Protein AF-A0A6G2W3W5-F1 (afdb_monomer_lite)

Radius of gyration: 13.56 Å; chains: 1; bounding box: 30×30×44 Å

Secondary structure (DSSP, 8-state):
--PPPPP-EEEGGGS-HHHHHHHHHHHHHHHT--HHHHHHHHHHHHHHHT--SS-EEE---TT---EEEETTSTT-EEEE--SSSS--EEE-HHHHHHS----

pLDDT: mean 91.46, std 10.72, range [39.28, 98.19]

Foldseek 3Di:
DDPDPQDFKAFLVPDDPVLNVLLVVLQVCLFQDDPVVNQVSQCVNCVSRRHPRACWDAAQDPPPGRMIGHCPPPQKAFQACPPNTHDGHIHDNVCCVVPNHHD

Sequence (103 aa):
MTHASARLEADYNTLPEDVQDRFTRLMEQADIAGPHDYKPLMDQIALLVGLPEGDIRECACSCVCSRIFDANNENAHVIEYGEGYNLGRHQCPRCADWHRETA

Structure (mmCIF, N/CA/C/O backbone):
data_AF-A0A6G2W3W5-F1
#
_entry.id   AF-A0A6G2W3W5-F1
#
loop_
_atom_site.group_PDB
_atom_site.id
_atom_site.type_symbol
_atom_site.label_atom_id
_atom_site.label_alt_id
_atom_site.label_comp_id
_atom_site.label_asym_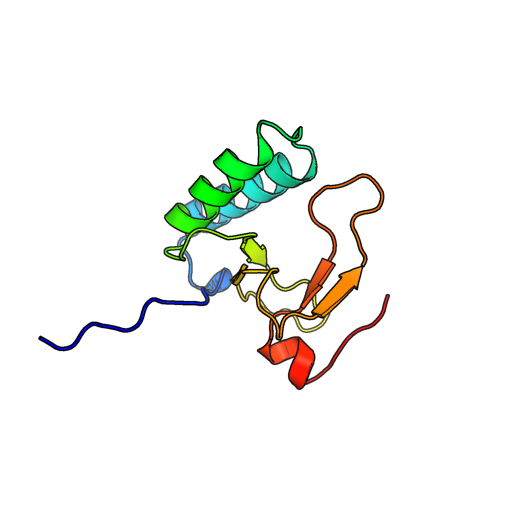id
_atom_site.label_entity_id
_atom_site.label_seq_id
_atom_site.pdbx_PDB_ins_code
_atom_site.Cartn_x
_atom_site.Cartn_y
_atom_site.Cartn_z
_atom_site.occupancy
_atom_site.B_iso_or_equiv
_atom_site.auth_seq_id
_atom_site.auth_comp_id
_atom_site.auth_asym_id
_atom_site.auth_atom_id
_atom_site.pdbx_PDB_model_num
ATOM 1 N N . MET A 1 1 ? -7.490 -10.582 30.980 1.00 39.28 1 MET A N 1
ATOM 2 C CA . MET A 1 1 ? -7.518 -9.585 29.892 1.00 39.28 1 MET A CA 1
ATOM 3 C C . MET A 1 1 ? -7.104 -10.306 28.624 1.00 39.28 1 MET A C 1
ATOM 5 O O . MET A 1 1 ? -5.966 -10.740 28.537 1.00 39.28 1 MET A O 1
ATOM 9 N N . THR A 1 2 ? -8.034 -10.564 27.711 1.00 45.25 2 THR A N 1
ATOM 10 C CA . THR A 1 2 ? -7.729 -11.142 26.396 1.00 45.25 2 THR A CA 1
ATOM 11 C C . THR A 1 2 ? -7.101 -10.050 25.538 1.00 45.25 2 THR A C 1
ATOM 13 O O . THR A 1 2 ? -7.786 -9.094 25.180 1.00 45.25 2 THR A O 1
ATOM 16 N N . HIS A 1 3 ? -5.800 -10.150 25.257 1.00 51.66 3 HIS A N 1
ATOM 17 C CA . HIS A 1 3 ? -5.172 -9.320 24.231 1.00 51.66 3 HIS A CA 1
ATOM 18 C C . HIS A 1 3 ? -5.849 -9.640 22.897 1.00 51.66 3 HIS A C 1
ATOM 20 O O . HIS A 1 3 ? -5.796 -10.779 22.438 1.00 51.66 3 HIS A O 1
ATOM 26 N N . ALA A 1 4 ? -6.524 -8.657 22.301 1.00 54.84 4 ALA A N 1
ATOM 27 C CA . ALA A 1 4 ? -6.913 -8.748 20.903 1.00 54.84 4 ALA A CA 1
ATOM 28 C C . ALA A 1 4 ? -5.630 -8.907 20.077 1.00 54.84 4 ALA A C 1
ATOM 30 O O . ALA A 1 4 ? -4.690 -8.127 20.244 1.00 54.84 4 ALA A O 1
ATOM 31 N N . SER A 1 5 ? -5.562 -9.946 19.245 1.00 64.38 5 SER A N 1
ATOM 32 C CA . SER A 1 5 ? -4.452 -10.133 18.313 1.00 64.38 5 SER A CA 1
ATOM 33 C C . SER A 1 5 ? -4.303 -8.889 17.439 1.00 64.38 5 SER A C 1
ATOM 35 O O . SER A 1 5 ? -5.302 -8.328 16.986 1.00 64.38 5 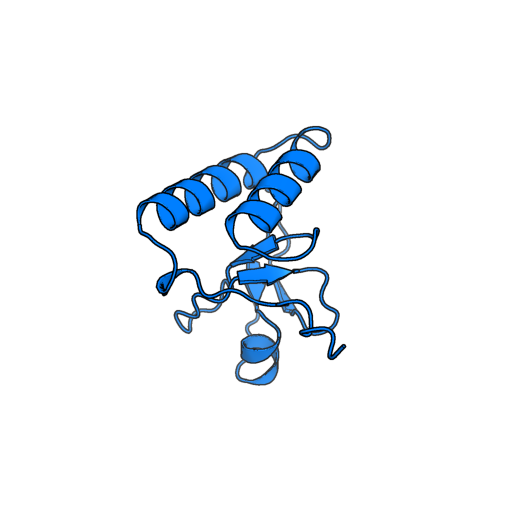SER A O 1
ATOM 37 N N . ALA A 1 6 ? -3.062 -8.451 17.218 1.00 73.75 6 ALA A N 1
ATOM 38 C CA . ALA A 1 6 ? -2.789 -7.345 16.312 1.00 73.75 6 ALA A CA 1
ATOM 39 C C . ALA A 1 6 ? -3.339 -7.674 14.916 1.00 73.75 6 ALA A C 1
ATOM 41 O O . ALA A 1 6 ? -3.198 -8.798 14.430 1.00 73.75 6 ALA A O 1
ATOM 42 N N . ARG A 1 7 ? -3.984 -6.694 14.281 1.00 83.50 7 ARG A N 1
ATOM 43 C CA . ARG A 1 7 ? -4.434 -6.809 12.895 1.00 83.50 7 ARG A CA 1
ATOM 44 C C . ARG A 1 7 ? -3.194 -6.836 11.997 1.00 83.50 7 ARG A C 1
ATOM 46 O O . ARG A 1 7 ? -2.393 -5.915 12.060 1.00 83.50 7 ARG A O 1
ATOM 53 N N . LEU A 1 8 ? -3.032 -7.891 11.197 1.00 91.12 8 LEU A N 1
ATOM 54 C CA . LEU A 1 8 ? -1.865 -8.075 10.314 1.00 91.12 8 LEU A CA 1
ATOM 55 C C . LEU A 1 8 ? -2.144 -7.715 8.849 1.00 91.12 8 LEU A C 1
ATOM 57 O O . LEU A 1 8 ? -1.225 -7.653 8.041 1.00 91.12 8 LEU A O 1
ATOM 61 N N . GLU A 1 9 ? -3.409 -7.490 8.505 1.00 93.81 9 GLU A N 1
ATOM 62 C CA . GLU A 1 9 ? -3.836 -7.136 7.155 1.00 93.81 9 GLU A CA 1
ATOM 63 C C . GLU A 1 9 ? -5.023 -6.171 7.188 1.00 93.81 9 GLU A C 1
ATOM 65 O O . GLU A 1 9 ? -5.896 -6.251 8.061 1.00 93.81 9 GLU A O 1
ATOM 70 N N . ALA A 1 10 ? -5.067 -5.264 6.220 1.00 95.75 10 ALA A N 1
ATOM 71 C CA . ALA A 1 10 ? -6.193 -4.376 5.968 1.00 95.75 10 ALA A CA 1
ATOM 72 C C . ALA A 1 10 ? -6.756 -4.616 4.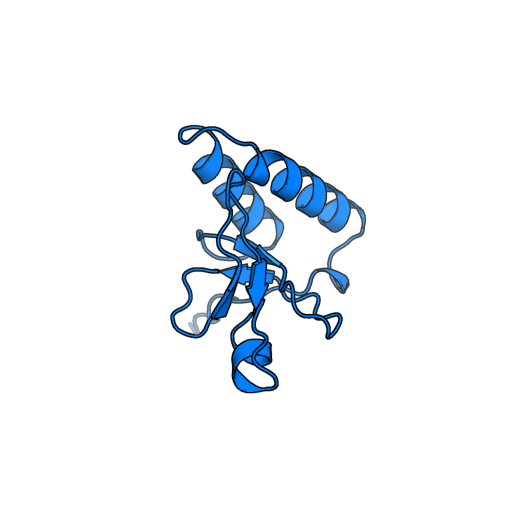558 1.00 95.75 10 ALA A C 1
ATOM 74 O O . ALA A 1 10 ? -6.170 -5.338 3.752 1.00 95.75 10 ALA A O 1
ATOM 75 N N . ASP A 1 11 ? -7.934 -4.065 4.284 1.00 96.81 11 ASP A N 1
ATOM 76 C CA . ASP A 1 11 ? -8.587 -4.159 2.977 1.00 96.81 11 ASP A CA 1
ATOM 77 C C . ASP A 1 11 ? -8.855 -2.740 2.481 1.00 96.81 11 ASP A C 1
ATOM 79 O O . ASP A 1 11 ? -9.684 -2.036 3.066 1.00 96.81 11 ASP A O 1
ATOM 83 N N . TYR A 1 12 ? -8.127 -2.334 1.438 1.00 97.00 12 TYR A N 1
ATOM 84 C CA . TYR A 1 12 ? -8.173 -1.001 0.845 1.00 97.00 12 TYR A CA 1
ATOM 85 C C . TYR A 1 12 ? -9.604 -0.588 0.487 1.00 97.00 12 TYR A C 1
ATOM 87 O O . TYR A 1 12 ? -10.042 0.498 0.858 1.00 97.00 12 TYR A O 1
ATOM 95 N N . ASN A 1 13 ? -10.387 -1.500 -0.094 1.00 96.31 13 ASN A N 1
ATOM 96 C CA . ASN A 1 13 ? -11.759 -1.228 -0.533 1.00 96.31 13 ASN A CA 1
ATOM 97 C C . ASN A 1 13 ? -12.745 -1.004 0.626 1.00 96.31 13 ASN A C 1
ATOM 99 O O . ASN A 1 13 ? -13.858 -0.530 0.408 1.00 96.31 13 ASN A O 1
ATOM 103 N N . THR A 1 14 ? -12.364 -1.360 1.858 1.00 96.56 14 THR A N 1
ATOM 104 C CA . THR A 1 14 ? -13.176 -1.114 3.064 1.00 96.56 14 THR A CA 1
ATOM 105 C C . THR A 1 14 ? -12.789 0.164 3.803 1.00 96.56 14 THR A C 1
ATOM 107 O O . THR A 1 14 ? -13.463 0.540 4.765 1.00 96.56 14 THR A O 1
ATOM 110 N N . LEU A 1 15 ? -11.703 0.823 3.388 1.00 95.50 15 LEU A N 1
ATOM 111 C CA . LEU A 1 15 ? -11.275 2.088 3.970 1.00 95.50 15 LEU A CA 1
ATOM 112 C C . LEU A 1 15 ? -12.211 3.222 3.520 1.00 95.50 15 LEU A C 1
ATOM 114 O O . LEU A 1 15 ? -12.724 3.180 2.399 1.00 95.50 15 LEU A O 1
ATOM 118 N N . PRO A 1 16 ? -12.421 4.256 4.353 1.00 97.38 16 PRO A N 1
ATOM 119 C CA . PRO A 1 16 ? -13.045 5.498 3.907 1.00 97.38 16 PRO A CA 1
ATOM 120 C C . PRO A 1 16 ? -12.316 6.091 2.692 1.00 97.38 16 PRO A C 1
ATOM 122 O O . PRO A 1 16 ? -11.097 5.969 2.588 1.00 97.38 16 PRO A O 1
ATOM 125 N N . GLU A 1 17 ? -13.044 6.754 1.794 1.00 97.31 17 GLU A N 1
ATOM 126 C CA . GLU A 1 17 ? -12.490 7.323 0.551 1.00 97.31 17 GLU A CA 1
ATOM 127 C C . GLU A 1 17 ? -11.322 8.289 0.819 1.00 97.31 17 GLU A C 1
ATOM 129 O O . GLU A 1 17 ? -10.278 8.209 0.180 1.00 97.31 17 GLU A O 1
ATOM 134 N N . ASP A 1 18 ? -11.421 9.120 1.860 1.00 97.44 18 ASP A N 1
ATOM 135 C CA . ASP A 1 18 ? -10.341 10.028 2.257 1.00 97.44 18 ASP A CA 1
ATOM 136 C C . ASP A 1 18 ? -9.083 9.289 2.748 1.00 97.44 18 ASP A C 1
ATOM 138 O O . ASP A 1 18 ? -7.959 9.778 2.597 1.00 97.44 18 ASP A O 1
ATOM 142 N N . VAL A 1 19 ? -9.255 8.099 3.325 1.00 97.94 19 VAL A N 1
ATOM 143 C CA . VAL A 1 19 ? -8.158 7.227 3.755 1.00 97.94 19 VAL A CA 1
ATOM 144 C C . VAL A 1 19 ? -7.544 6.517 2.548 1.00 97.94 19 VAL A C 1
ATOM 146 O O . VAL A 1 19 ? -6.318 6.439 2.479 1.00 97.94 19 VAL A O 1
ATOM 149 N N . GLN A 1 20 ? -8.356 6.075 1.583 1.00 98.00 20 GLN A N 1
ATOM 150 C CA . GLN A 1 20 ? -7.890 5.507 0.311 1.00 98.00 20 GLN A CA 1
ATOM 151 C C . GLN A 1 20 ? -7.019 6.513 -0.455 1.00 98.00 20 GLN A C 1
ATOM 153 O O . GLN A 1 20 ? -5.874 6.208 -0.783 1.00 98.00 20 GLN A O 1
ATOM 158 N N . ASP A 1 21 ? -7.489 7.752 -0.615 1.00 98.19 21 ASP A N 1
ATOM 159 C CA . ASP A 1 21 ? -6.751 8.828 -1.289 1.00 98.19 21 ASP A CA 1
ATOM 160 C C . ASP A 1 21 ? -5.429 9.173 -0.596 1.00 98.19 21 ASP A C 1
ATOM 162 O O . ASP A 1 21 ? -4.434 9.555 -1.222 1.00 98.19 21 ASP A O 1
ATOM 166 N N . ARG A 1 22 ? -5.409 9.128 0.739 1.00 98.00 22 ARG A N 1
ATOM 167 C CA . ARG A 1 22 ? -4.185 9.365 1.514 1.00 98.00 22 ARG A CA 1
ATOM 168 C C . ARG A 1 22 ? -3.218 8.198 1.391 1.00 98.00 22 ARG A C 1
ATOM 170 O O . ARG A 1 22 ? -2.025 8.448 1.251 1.00 98.00 22 ARG A O 1
ATOM 177 N N . PHE A 1 23 ? -3.720 6.968 1.421 1.00 98.06 23 PHE A N 1
ATOM 178 C CA . PHE A 1 23 ? -2.916 5.770 1.223 1.00 98.06 23 PHE A CA 1
ATOM 179 C C . PHE A 1 23 ? -2.243 5.802 -0.150 1.00 98.06 23 PHE A C 1
ATOM 181 O O . PHE A 1 23 ? -1.019 5.750 -0.214 1.00 98.06 23 PHE A O 1
ATOM 188 N N . THR A 1 24 ? -3.011 6.003 -1.224 1.00 97.44 24 THR A N 1
ATOM 189 C CA . THR A 1 24 ? -2.490 6.063 -2.597 1.00 97.44 24 THR A CA 1
ATOM 190 C C . THR A 1 24 ? -1.402 7.126 -2.739 1.00 97.44 24 THR A C 1
ATOM 192 O O . THR A 1 24 ? -0.309 6.821 -3.205 1.00 97.44 24 THR A O 1
ATOM 195 N N . ARG A 1 25 ? -1.632 8.346 -2.234 1.00 97.62 25 ARG A N 1
ATOM 196 C CA . ARG A 1 25 ? -0.621 9.418 -2.279 1.00 97.62 25 ARG A CA 1
ATOM 197 C C . ARG A 1 25 ? 0.651 9.093 -1.498 1.00 97.62 25 ARG A C 1
ATOM 199 O O . ARG A 1 25 ? 1.737 9.471 -1.927 1.00 97.62 25 ARG A O 1
ATOM 206 N N . LEU A 1 26 ? 0.537 8.444 -0.340 1.00 98.00 26 LEU A N 1
ATOM 207 C CA . LEU A 1 26 ? 1.707 8.043 0.444 1.00 98.00 26 LEU A CA 1
ATOM 208 C C . LEU A 1 26 ? 2.491 6.929 -0.254 1.00 98.00 26 LEU A C 1
ATOM 210 O O . LEU A 1 26 ? 3.717 6.977 -0.247 1.00 98.00 26 LEU A O 1
ATOM 214 N N . MET A 1 27 ? 1.805 5.974 -0.888 1.00 97.12 27 MET A N 1
ATOM 215 C CA . MET A 1 27 ? 2.443 4.924 -1.686 1.00 97.12 27 MET A CA 1
ATOM 216 C C . MET A 1 27 ? 3.192 5.517 -2.885 1.00 97.12 27 MET A C 1
ATOM 218 O O . MET A 1 27 ? 4.359 5.201 -3.084 1.00 97.12 27 MET A O 1
ATOM 222 N N . GLU A 1 28 ? 2.576 6.445 -3.623 1.00 95.94 28 GLU A N 1
ATOM 223 C CA . GLU A 1 28 ? 3.229 7.161 -4.729 1.00 95.94 28 GLU A CA 1
ATOM 224 C C . GLU A 1 28 ? 4.481 7.925 -4.270 1.00 95.94 28 GLU A C 1
ATOM 226 O O . GLU A 1 28 ? 5.513 7.896 -4.936 1.00 95.94 28 GLU A O 1
ATOM 231 N N . GLN A 1 29 ? 4.418 8.592 -3.112 1.00 96.50 29 GLN A N 1
ATOM 232 C CA . GLN A 1 29 ? 5.578 9.282 -2.539 1.00 96.50 29 GLN A CA 1
ATOM 233 C C . GLN A 1 29 ? 6.669 8.304 -2.109 1.00 96.50 29 GLN A C 1
ATOM 235 O O . GLN A 1 29 ? 7.847 8.566 -2.347 1.00 96.50 29 GLN A O 1
ATOM 240 N N . ALA A 1 30 ? 6.290 7.191 -1.480 1.00 95.81 30 ALA A N 1
ATOM 241 C CA . ALA A 1 30 ? 7.231 6.179 -1.026 1.00 95.81 30 ALA A CA 1
ATOM 242 C C . ALA A 1 30 ? 7.956 5.512 -2.198 1.00 95.81 30 ALA A C 1
ATOM 244 O O . ALA A 1 30 ? 9.147 5.226 -2.083 1.00 95.81 30 ALA A O 1
ATOM 245 N N . ASP A 1 31 ? 7.286 5.332 -3.335 1.00 94.62 31 ASP A N 1
ATOM 246 C CA . ASP A 1 31 ? 7.873 4.702 -4.516 1.00 94.62 31 ASP A CA 1
ATOM 247 C C . ASP A 1 31 ? 9.085 5.459 -5.074 1.00 94.62 31 ASP A C 1
ATOM 249 O O . ASP A 1 31 ? 10.070 4.849 -5.489 1.00 94.62 31 ASP A O 1
ATOM 253 N N . ILE A 1 32 ? 9.049 6.792 -4.999 1.00 94.25 32 ILE A N 1
ATOM 254 C CA . ILE A 1 32 ? 10.117 7.680 -5.484 1.00 94.25 32 ILE A CA 1
ATOM 255 C C . ILE A 1 32 ? 10.998 8.254 -4.362 1.00 94.25 32 ILE A C 1
ATOM 257 O O . ILE A 1 32 ? 11.876 9.080 -4.623 1.00 94.25 32 ILE A O 1
ATOM 261 N N . ALA A 1 33 ? 10.746 7.873 -3.108 1.00 93.94 33 ALA A N 1
ATOM 262 C CA . ALA A 1 33 ? 11.428 8.428 -1.946 1.00 93.94 33 AL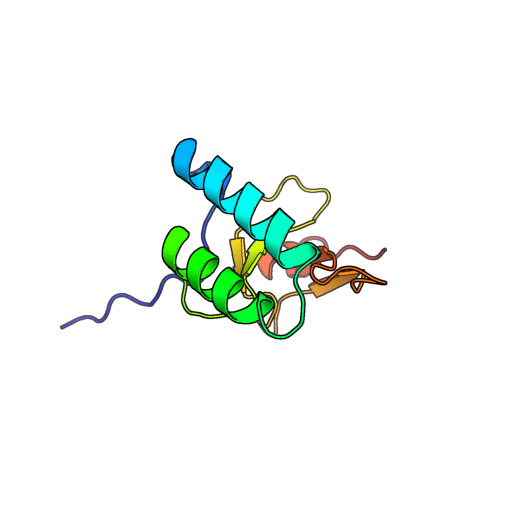A A CA 1
ATOM 263 C C . ALA A 1 33 ? 12.924 8.075 -1.911 1.00 93.94 33 ALA A C 1
ATOM 265 O O . ALA A 1 33 ? 13.351 6.991 -2.309 1.00 93.94 33 ALA A O 1
ATOM 266 N N . GLY A 1 34 ? 13.737 8.972 -1.350 1.00 91.69 34 GLY A N 1
ATOM 267 C CA . GLY A 1 34 ? 15.113 8.641 -0.994 1.00 91.69 34 GLY A CA 1
ATOM 268 C C . GLY A 1 34 ? 15.184 7.708 0.229 1.00 91.69 34 GLY A C 1
ATOM 269 O O . GLY A 1 34 ? 14.217 7.599 0.988 1.00 91.69 34 GLY A O 1
ATOM 270 N N . PRO A 1 35 ? 16.352 7.095 0.509 1.00 87.81 35 PRO A N 1
ATOM 271 C CA . PRO A 1 35 ? 16.520 6.164 1.633 1.00 87.81 35 PRO A CA 1
ATOM 272 C C . PRO A 1 35 ? 16.163 6.748 3.009 1.00 87.81 35 PRO A C 1
ATOM 274 O O . PRO A 1 35 ? 15.765 6.015 3.911 1.00 87.81 35 PRO A O 1
ATOM 277 N N . HIS A 1 36 ? 16.313 8.064 3.181 1.00 91.69 36 HIS A N 1
ATOM 278 C CA . HIS A 1 36 ? 16.006 8.757 4.435 1.00 91.69 36 HIS A CA 1
ATOM 279 C C . HIS A 1 36 ? 14.506 9.032 4.632 1.00 91.69 36 HIS A C 1
ATOM 281 O O . HIS A 1 36 ? 14.068 9.149 5.775 1.00 91.69 36 HIS A O 1
ATOM 287 N N . ASP A 1 37 ? 13.727 9.096 3.549 1.00 94.31 37 ASP A N 1
ATOM 288 C CA . ASP A 1 37 ? 12.309 9.478 3.576 1.00 94.31 37 ASP A CA 1
ATOM 289 C C . ASP A 1 37 ? 11.374 8.260 3.522 1.00 94.31 37 ASP A C 1
ATOM 291 O O . ASP A 1 37 ? 10.238 8.322 3.991 1.00 94.31 37 ASP A O 1
ATOM 295 N N . TYR A 1 38 ? 11.864 7.125 3.013 1.00 94.69 38 TYR A N 1
ATOM 296 C CA . TYR A 1 38 ? 11.074 5.908 2.823 1.00 94.69 38 TYR A CA 1
ATOM 297 C C . TYR A 1 38 ? 10.462 5.361 4.124 1.00 94.69 38 TYR A C 1
ATOM 299 O O . TYR A 1 38 ? 9.252 5.155 4.212 1.00 94.69 38 TYR A O 1
ATOM 307 N N . LYS A 1 39 ? 11.279 5.150 5.167 1.00 95.38 39 LYS A N 1
ATOM 308 C CA . LYS A 1 39 ? 10.808 4.580 6.445 1.00 95.38 39 LYS A CA 1
ATOM 309 C C . LYS A 1 39 ? 9.741 5.461 7.122 1.00 95.38 39 LYS A C 1
ATOM 311 O O . LYS A 1 39 ? 8.693 4.919 7.466 1.00 95.38 39 LYS A O 1
ATOM 316 N N . PRO A 1 40 ? 9.920 6.792 7.255 1.00 97.19 40 PRO A N 1
ATOM 317 C CA . PRO A 1 40 ? 8.861 7.668 7.761 1.00 97.19 40 PRO A CA 1
ATOM 318 C C . PRO A 1 40 ? 7.543 7.615 6.974 1.00 97.19 40 PRO A C 1
ATOM 320 O O . PRO A 1 40 ? 6.481 7.822 7.564 1.00 97.19 40 PRO A O 1
ATOM 323 N N . LEU A 1 41 ? 7.584 7.370 5.659 1.00 97.88 41 LEU A N 1
ATOM 324 C CA . LEU A 1 41 ? 6.378 7.205 4.840 1.00 97.88 41 LEU A CA 1
ATOM 325 C C . LEU A 1 41 ? 5.690 5.867 5.135 1.00 97.88 41 LEU A C 1
ATOM 327 O O . LEU A 1 41 ? 4.480 5.850 5.360 1.00 97.88 41 LEU A O 1
ATOM 331 N N . MET A 1 42 ? 6.451 4.773 5.230 1.00 97.50 42 MET A N 1
ATOM 332 C CA . MET A 1 42 ? 5.921 3.457 5.612 1.00 97.50 42 MET A CA 1
ATOM 333 C C . MET A 1 42 ? 5.272 3.465 7.000 1.00 97.50 42 MET A C 1
ATOM 335 O O . MET A 1 42 ? 4.195 2.900 7.179 1.00 97.50 42 MET A O 1
ATOM 339 N N . ASP A 1 43 ? 5.858 4.182 7.959 1.00 97.06 43 ASP A N 1
ATOM 340 C CA . ASP A 1 43 ? 5.296 4.315 9.309 1.00 97.06 43 ASP A CA 1
ATOM 341 C C . ASP A 1 43 ? 3.962 5.069 9.304 1.00 97.06 43 ASP A C 1
ATOM 343 O O . ASP A 1 43 ? 3.015 4.693 9.999 1.00 97.06 43 ASP A O 1
ATOM 347 N N . GLN A 1 44 ? 3.852 6.108 8.472 1.00 97.62 44 GLN A N 1
ATOM 348 C CA . GLN A 1 44 ? 2.593 6.828 8.276 1.00 97.62 44 GLN A CA 1
ATOM 349 C C . GLN A 1 44 ? 1.532 5.954 7.609 1.00 97.62 44 GLN A C 1
ATOM 351 O O . GLN A 1 44 ? 0.369 6.016 8.008 1.00 97.62 44 GLN A O 1
ATOM 356 N N . ILE A 1 45 ? 1.914 5.138 6.625 1.00 98.00 45 ILE A N 1
ATOM 357 C CA . ILE A 1 45 ? 1.012 4.200 5.947 1.00 98.00 45 ILE A CA 1
ATOM 358 C C . ILE A 1 45 ? 0.506 3.141 6.934 1.00 98.00 45 ILE A C 1
ATOM 360 O O . ILE A 1 45 ? -0.704 2.935 7.034 1.00 98.00 45 ILE A O 1
ATOM 364 N N . ALA A 1 46 ? 1.406 2.517 7.700 1.00 97.44 46 ALA A N 1
ATOM 365 C CA . ALA A 1 46 ? 1.067 1.526 8.719 1.00 97.44 46 ALA A CA 1
ATOM 366 C C . ALA A 1 46 ? 0.068 2.092 9.738 1.00 97.44 46 ALA A C 1
ATOM 368 O O . ALA A 1 46 ? -0.983 1.494 9.986 1.00 97.44 46 ALA A O 1
ATOM 369 N N . LEU A 1 47 ? 0.337 3.298 10.251 1.00 96.88 47 LEU A N 1
ATOM 370 C CA . LEU A 1 47 ? -0.565 3.996 11.163 1.00 96.88 47 LEU A CA 1
ATOM 371 C C . LEU A 1 47 ? -1.924 4.303 10.515 1.00 96.88 47 LEU A C 1
ATOM 373 O O . LEU A 1 47 ? -2.959 4.097 11.148 1.00 96.88 47 LEU A O 1
ATOM 377 N N . LEU A 1 48 ? -1.929 4.783 9.267 1.00 97.56 48 LEU A N 1
ATOM 378 C CA . LEU A 1 48 ? -3.139 5.162 8.532 1.00 97.56 48 LEU A CA 1
ATOM 379 C C . LEU A 1 48 ? -4.109 3.983 8.367 1.00 97.56 48 LEU A C 1
ATOM 381 O O . LEU A 1 48 ? -5.320 4.170 8.474 1.00 97.56 48 LEU A O 1
ATOM 385 N N . VAL A 1 49 ? -3.583 2.780 8.128 1.00 96.25 49 VAL A N 1
ATOM 386 C CA . VAL A 1 49 ? -4.380 1.569 7.859 1.00 96.25 49 VAL A CA 1
ATOM 387 C C . VAL A 1 49 ? -4.509 0.638 9.071 1.00 96.25 49 VAL A C 1
ATOM 389 O O . VAL A 1 49 ? -5.164 -0.404 8.993 1.00 96.25 49 VAL A O 1
ATOM 392 N N . GLY A 1 50 ? -3.940 1.034 10.214 1.00 95.44 50 GLY A N 1
ATOM 393 C CA . GLY A 1 50 ? -4.051 0.323 11.487 1.00 95.44 50 GLY A CA 1
ATOM 394 C C . GLY A 1 50 ? -3.262 -0.986 11.536 1.00 95.44 50 GLY A C 1
ATOM 395 O O . GLY A 1 50 ? -3.727 -1.952 12.145 1.00 95.44 50 GLY A O 1
ATOM 396 N N . LEU A 1 51 ? -2.102 -1.021 10.880 1.00 95.38 51 LEU A N 1
ATOM 397 C CA . LEU A 1 51 ? -1.170 -2.147 10.880 1.00 95.38 51 LEU A CA 1
ATOM 398 C C . LEU A 1 51 ? 0.084 -1.828 11.712 1.00 95.38 51 LEU A C 1
ATOM 400 O O . LEU A 1 51 ? 0.390 -0.657 11.943 1.00 95.38 51 LEU A O 1
ATOM 404 N N . PRO A 1 52 ? 0.815 -2.853 12.185 1.00 95.38 52 PRO A N 1
ATOM 405 C CA . PRO A 1 52 ? 2.157 -2.674 12.727 1.00 95.38 52 PRO A CA 1
ATOM 406 C C . PRO A 1 52 ? 3.100 -2.010 11.716 1.00 95.38 52 PRO A C 1
ATOM 408 O O . PRO A 1 52 ? 2.883 -2.113 10.509 1.00 95.38 52 PRO A O 1
ATOM 411 N N . GLU A 1 53 ? 4.164 -1.371 12.209 1.00 94.38 53 GLU A N 1
ATOM 412 C CA . GLU A 1 53 ? 5.248 -0.879 11.349 1.00 94.38 53 GLU A CA 1
ATOM 413 C C . GLU A 1 53 ? 5.825 -2.020 10.499 1.00 94.38 53 GLU A C 1
ATOM 415 O O . GLU A 1 53 ? 6.047 -3.125 11.000 1.00 94.38 53 GLU A O 1
ATOM 420 N N . GLY A 1 54 ? 6.090 -1.742 9.225 1.00 94.06 54 GLY A N 1
ATOM 421 C CA . GLY A 1 54 ? 6.559 -2.733 8.262 1.00 94.06 54 GLY A CA 1
ATOM 422 C C . GLY A 1 54 ? 6.728 -2.132 6.872 1.00 94.06 54 GLY A C 1
ATOM 423 O O . GLY A 1 54 ? 6.605 -0.918 6.700 1.00 94.06 54 GLY A O 1
ATOM 424 N N . ASP A 1 55 ? 7.001 -2.980 5.883 1.00 95.56 55 ASP A N 1
ATOM 425 C CA . ASP A 1 55 ? 7.061 -2.569 4.480 1.00 95.56 55 ASP A CA 1
ATOM 426 C C . ASP A 1 55 ? 5.672 -2.724 3.859 1.00 95.56 55 ASP A C 1
ATOM 428 O O . ASP A 1 55 ? 5.344 -3.742 3.251 1.00 95.56 55 ASP A O 1
ATOM 432 N N . ILE A 1 56 ? 4.800 -1.752 4.120 1.00 97.38 56 ILE A N 1
ATOM 433 C CA . ILE A 1 56 ? 3.375 -1.889 3.828 1.00 97.38 56 ILE A CA 1
ATOM 434 C C . ILE A 1 56 ? 3.112 -1.761 2.329 1.00 97.38 56 ILE A C 1
ATOM 436 O O . ILE A 1 56 ? 3.471 -0.767 1.701 1.00 97.38 56 ILE A O 1
ATOM 440 N N . ARG A 1 57 ? 2.427 -2.756 1.760 1.00 95.75 57 ARG A N 1
ATOM 441 C CA . ARG A 1 57 ? 2.054 -2.797 0.342 1.00 95.75 57 ARG A CA 1
ATOM 442 C C . ARG A 1 57 ? 0.610 -3.224 0.149 1.00 95.75 57 ARG A C 1
ATOM 444 O O . ARG A 1 57 ? 0.041 -3.946 0.966 1.00 95.75 57 ARG A O 1
ATOM 451 N N . GLU A 1 58 ? 0.035 -2.807 -0.972 1.00 96.88 58 GLU A N 1
ATOM 452 C CA . GLU A 1 58 ? -1.190 -3.391 -1.513 1.00 96.88 58 GLU A CA 1
ATOM 453 C C . GLU A 1 58 ? -0.840 -4.573 -2.432 1.00 96.88 58 GLU A C 1
ATOM 455 O O . GLU A 1 58 ? 0.187 -4.571 -3.115 1.00 96.88 58 GLU A O 1
ATOM 460 N N . CYS A 1 59 ? -1.666 -5.618 -2.425 1.00 96.56 59 CYS A N 1
ATOM 461 C CA . CYS A 1 59 ? -1.472 -6.799 -3.258 1.00 96.56 59 CYS A CA 1
ATOM 462 C C . CYS A 1 59 ? -1.549 -6.440 -4.750 1.00 96.56 59 CYS A C 1
ATOM 464 O O . CYS A 1 59 ? -2.580 -6.006 -5.245 1.00 96.56 59 CYS A O 1
ATOM 466 N N . ALA A 1 60 ? -0.481 -6.716 -5.494 1.00 94.62 60 ALA A N 1
ATOM 467 C CA . ALA A 1 60 ? -0.365 -6.368 -6.910 1.00 94.62 60 ALA A CA 1
ATOM 468 C C . ALA A 1 60 ? -0.764 -7.513 -7.867 1.00 94.62 60 ALA A C 1
ATOM 470 O O . ALA A 1 60 ? -0.311 -7.536 -9.018 1.00 94.62 60 ALA A O 1
ATOM 471 N N . CYS A 1 61 ? -1.558 -8.485 -7.395 1.00 93.38 61 CYS A N 1
ATOM 472 C CA . CYS A 1 61 ? -2.040 -9.590 -8.230 1.00 93.38 61 CYS A CA 1
ATOM 473 C C . CYS A 1 61 ? -2.984 -9.102 -9.343 1.00 93.38 61 CYS A C 1
ATOM 475 O O . CYS A 1 61 ? -3.690 -8.106 -9.194 1.00 93.38 61 CYS A O 1
ATOM 477 N N . SER A 1 62 ? -3.124 -9.891 -10.405 1.00 90.88 62 SER A N 1
ATOM 478 C CA . SER A 1 62 ? -4.159 -9.712 -11.439 1.00 90.88 62 SER A CA 1
ATOM 479 C C . SER A 1 62 ? -5.594 -9.982 -10.948 1.00 90.88 62 SER A C 1
ATOM 481 O O . SER A 1 62 ? -6.569 -9.680 -11.632 1.00 90.88 62 SER A O 1
ATOM 483 N N . CYS A 1 63 ? -5.737 -10.531 -9.742 1.00 88.56 63 CYS A N 1
ATOM 484 C CA . CYS A 1 63 ? -6.982 -11.010 -9.149 1.00 88.56 63 CYS A CA 1
ATOM 485 C C . CYS A 1 63 ? -7.840 -9.949 -8.439 1.00 88.56 63 CYS A C 1
ATOM 487 O O . CYS A 1 63 ? -8.734 -10.322 -7.680 1.00 88.56 63 CYS A O 1
ATOM 489 N N . VAL A 1 64 ? -7.555 -8.656 -8.639 1.00 86.88 64 VAL A N 1
ATOM 490 C CA . VAL A 1 64 ? -8.226 -7.502 -7.995 1.00 86.88 64 VAL A CA 1
ATOM 491 C C . VAL A 1 64 ? -8.260 -7.551 -6.457 1.00 86.88 64 VAL A C 1
ATOM 493 O O . VAL A 1 64 ? -9.182 -7.042 -5.821 1.00 86.88 64 VAL A O 1
ATOM 496 N N . CYS A 1 65 ? -7.259 -8.178 -5.834 1.00 95.62 65 CYS A N 1
ATOM 497 C CA . CYS A 1 65 ? -7.154 -8.246 -4.379 1.00 95.62 65 CYS A CA 1
ATOM 498 C C . CYS A 1 65 ? -6.708 -6.898 -3.803 1.00 95.62 65 CYS A C 1
ATOM 500 O O . CYS A 1 65 ? -5.573 -6.490 -3.997 1.00 95.62 65 CYS A O 1
ATOM 502 N N . SER A 1 66 ? -7.566 -6.271 -3.007 1.00 96.06 66 SER A N 1
ATOM 503 C CA . SER A 1 66 ? -7.331 -4.991 -2.323 1.00 96.06 66 SER A CA 1
ATOM 504 C C . SER A 1 66 ? -6.619 -5.136 -0.972 1.00 96.06 66 SER A C 1
ATOM 506 O O . SER A 1 66 ? -6.747 -4.301 -0.075 1.00 96.06 66 SER A O 1
ATOM 508 N N . ARG A 1 67 ? -5.927 -6.258 -0.749 1.00 97.50 67 ARG A N 1
ATOM 509 C CA . ARG A 1 67 ? -5.324 -6.557 0.552 1.00 97.50 67 ARG A CA 1
ATOM 510 C C . ARG A 1 67 ? -4.073 -5.723 0.772 1.00 97.50 67 ARG A C 1
ATOM 512 O O . ARG A 1 67 ? -3.132 -5.813 -0.008 1.00 97.50 67 ARG A O 1
ATOM 519 N N . ILE A 1 68 ? -4.048 -5.014 1.892 1.00 97.94 68 ILE A N 1
ATOM 520 C CA . ILE A 1 68 ? -2.891 -4.285 2.403 1.00 97.94 68 ILE A CA 1
ATOM 521 C C . ILE A 1 68 ? -2.206 -5.155 3.459 1.00 97.94 68 ILE A C 1
ATOM 523 O O . ILE A 1 68 ? -2.870 -5.671 4.365 1.00 97.94 68 ILE A O 1
ATOM 527 N N . PHE A 1 69 ? -0.897 -5.343 3.337 1.00 97.25 69 PHE A N 1
ATOM 528 C CA . PHE A 1 69 ? -0.110 -6.269 4.153 1.00 97.25 69 PHE A CA 1
ATOM 529 C C . PHE A 1 69 ? 1.349 -5.802 4.270 1.00 97.25 69 PHE A C 1
ATOM 531 O O . PHE A 1 69 ? 1.781 -4.921 3.533 1.00 97.25 69 PHE A O 1
ATOM 538 N N . ASP A 1 70 ? 2.109 -6.402 5.187 1.00 96.81 70 ASP A N 1
ATOM 539 C CA . ASP A 1 70 ? 3.564 -6.219 5.255 1.00 96.81 70 ASP A CA 1
ATOM 540 C C . ASP A 1 70 ? 4.261 -7.116 4.223 1.00 96.81 70 ASP A C 1
ATOM 542 O O . ASP A 1 70 ? 4.160 -8.345 4.283 1.00 96.81 70 ASP A O 1
ATOM 546 N N . ALA A 1 71 ? 4.978 -6.512 3.281 1.00 95.38 71 ALA A N 1
ATOM 547 C CA . ALA A 1 71 ? 5.714 -7.210 2.236 1.00 95.38 71 ALA A CA 1
ATOM 548 C C . ALA A 1 71 ? 6.899 -8.026 2.764 1.00 95.38 71 ALA A C 1
ATOM 550 O O . ALA A 1 71 ? 7.326 -8.960 2.089 1.00 95.38 71 ALA A O 1
ATOM 551 N N . ASN A 1 72 ? 7.376 -7.743 3.982 1.00 94.19 72 ASN A N 1
ATOM 552 C CA . ASN A 1 72 ? 8.380 -8.565 4.662 1.00 94.19 72 ASN A CA 1
ATOM 553 C C . ASN A 1 72 ? 7.792 -9.823 5.322 1.00 94.19 72 ASN A C 1
ATOM 555 O O . ASN A 1 72 ? 8.529 -10.594 5.941 1.00 94.19 72 ASN A O 1
ATOM 559 N N . ASN A 1 73 ? 6.478 -10.055 5.217 1.00 93.25 73 ASN A N 1
ATOM 560 C CA . ASN A 1 73 ? 5.878 -11.308 5.656 1.00 93.25 73 ASN A CA 1
ATOM 561 C C . ASN A 1 73 ? 6.522 -12.488 4.909 1.00 93.25 73 ASN A C 1
ATOM 563 O O . ASN A 1 73 ? 6.577 -12.490 3.684 1.00 93.25 73 ASN A O 1
ATOM 567 N N . GLU A 1 74 ? 6.947 -13.526 5.633 1.00 92.94 74 GLU A N 1
ATOM 568 C CA . GLU A 1 74 ? 7.632 -14.698 5.057 1.00 92.94 74 GLU A CA 1
ATOM 569 C C . GLU A 1 74 ? 6.818 -15.438 3.980 1.00 92.94 74 GLU A C 1
ATOM 571 O O . GLU A 1 74 ? 7.381 -16.138 3.140 1.00 92.94 74 GLU A O 1
ATOM 576 N N . ASN A 1 75 ? 5.493 -15.281 4.005 1.00 93.31 75 ASN A N 1
ATOM 577 C CA . ASN A 1 75 ? 4.571 -15.902 3.061 1.00 93.31 75 ASN A CA 1
ATOM 578 C C . ASN A 1 75 ? 4.160 -14.955 1.923 1.00 93.31 75 ASN A C 1
ATOM 580 O O . ASN A 1 75 ? 3.416 -15.366 1.032 1.00 93.31 75 ASN A O 1
ATOM 584 N N . ALA A 1 76 ? 4.601 -13.693 1.941 1.00 94.50 76 ALA A N 1
ATOM 585 C CA . ALA A 1 76 ? 4.454 -12.804 0.798 1.00 94.50 76 ALA A CA 1
ATOM 586 C C . ALA A 1 76 ? 5.299 -13.307 -0.379 1.00 94.50 76 ALA A C 1
ATOM 588 O O . ALA A 1 76 ? 6.337 -13.946 -0.204 1.00 94.50 76 ALA A O 1
ATOM 589 N N . HIS A 1 77 ? 4.859 -13.009 -1.599 1.00 95.25 77 HIS A N 1
ATOM 590 C CA . HIS A 1 77 ? 5.583 -13.398 -2.809 1.00 95.25 77 HIS A CA 1
ATOM 591 C C . HIS A 1 77 ? 5.932 -12.174 -3.645 1.00 95.25 77 HIS A C 1
ATOM 593 O O . HIS A 1 77 ? 5.066 -11.354 -3.943 1.00 95.25 77 HIS A O 1
ATOM 599 N N . VAL A 1 78 ? 7.197 -12.062 -4.041 1.00 94.69 78 VAL A N 1
ATOM 600 C CA . VAL A 1 78 ? 7.661 -11.001 -4.937 1.00 94.69 78 VAL A CA 1
ATOM 601 C C . VAL A 1 78 ? 7.320 -11.401 -6.373 1.00 94.69 78 VAL A C 1
ATOM 603 O O . VAL A 1 78 ? 7.813 -12.416 -6.860 1.00 94.69 78 VAL A O 1
ATOM 606 N N . ILE A 1 79 ? 6.480 -10.615 -7.049 1.00 92.00 79 ILE A N 1
ATOM 607 C CA . ILE A 1 79 ? 6.233 -10.763 -8.493 1.00 92.00 79 ILE A CA 1
ATOM 608 C C . ILE A 1 79 ? 7.399 -10.136 -9.256 1.00 92.00 79 ILE A C 1
ATOM 610 O O . ILE A 1 79 ? 7.960 -10.754 -10.154 1.00 92.00 79 ILE A O 1
ATOM 614 N N . GLU A 1 80 ? 7.750 -8.906 -8.881 1.00 90.81 80 GL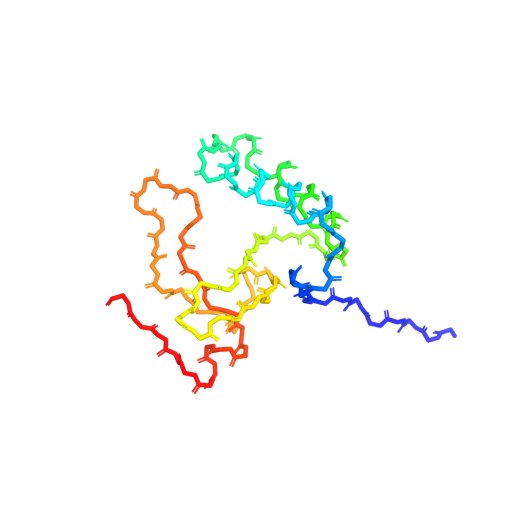U A N 1
ATOM 615 C CA . GLU A 1 80 ? 8.730 -8.070 -9.566 1.00 90.81 80 GLU A CA 1
ATOM 616 C C . GLU A 1 80 ? 9.481 -7.228 -8.532 1.00 90.81 80 GLU A C 1
ATOM 618 O O . GLU A 1 80 ? 8.868 -6.576 -7.680 1.00 90.81 80 GLU A O 1
ATOM 623 N N . TYR A 1 81 ? 10.811 -7.234 -8.598 1.00 85.25 81 TYR A N 1
ATOM 624 C CA . TYR A 1 81 ? 11.631 -6.327 -7.801 1.00 85.25 81 TYR A CA 1
ATOM 625 C C . TYR A 1 81 ? 11.574 -4.923 -8.406 1.00 85.25 81 TYR A C 1
ATOM 627 O O . TYR A 1 81 ? 11.524 -4.773 -9.621 1.00 85.25 81 TYR A O 1
ATOM 635 N N . GLY A 1 82 ? 11.580 -3.884 -7.571 1.00 78.12 82 GLY A N 1
ATOM 636 C CA . GLY A 1 82 ? 11.588 -2.511 -8.069 1.00 78.12 82 GLY A CA 1
ATOM 637 C C . GLY A 1 82 ? 12.914 -2.189 -8.764 1.00 78.12 82 GLY A C 1
ATOM 638 O O . GLY A 1 82 ? 13.923 -1.954 -8.103 1.00 78.12 82 GLY A O 1
ATOM 639 N N . GLU A 1 83 ? 12.941 -2.193 -10.097 1.00 72.38 83 GLU A N 1
ATOM 640 C CA . GLU A 1 83 ? 14.115 -1.808 -10.889 1.00 72.38 83 GLU A CA 1
ATOM 641 C C . GLU A 1 83 ? 14.128 -0.287 -11.125 1.00 72.38 83 GLU A C 1
ATOM 643 O O . GLU A 1 83 ? 13.839 0.202 -12.214 1.00 72.38 83 GLU A O 1
ATOM 648 N N . GLY A 1 84 ? 14.469 0.479 -10.082 1.00 76.69 84 GLY A N 1
ATOM 649 C CA . GLY A 1 84 ? 14.529 1.952 -10.124 1.00 76.69 84 GLY A CA 1
ATOM 650 C C . GLY A 1 84 ? 13.406 2.670 -9.367 1.00 76.69 84 GLY A C 1
ATOM 651 O O . GLY A 1 84 ? 13.390 3.898 -9.329 1.00 76.69 84 GLY A O 1
ATOM 652 N N . TYR A 1 85 ? 12.519 1.905 -8.736 1.00 80.94 85 TYR A N 1
ATOM 653 C CA . TYR A 1 85 ? 11.443 2.346 -7.846 1.00 80.94 85 TYR A CA 1
ATOM 654 C C . TYR A 1 85 ? 11.515 1.538 -6.545 1.00 80.94 85 TYR A C 1
ATOM 656 O O . TYR A 1 85 ? 11.994 0.401 -6.544 1.00 80.94 85 TYR A O 1
ATOM 664 N N . ASN A 1 86 ? 11.056 2.101 -5.428 1.00 84.75 86 ASN A N 1
ATOM 665 C CA . ASN A 1 86 ? 11.132 1.415 -4.135 1.00 84.75 86 ASN A CA 1
ATOM 666 C C . ASN A 1 86 ? 10.054 0.322 -3.986 1.00 84.75 86 ASN A C 1
ATOM 668 O O . ASN A 1 86 ? 10.260 -0.682 -3.291 1.00 84.75 86 ASN A O 1
ATOM 672 N N . LEU A 1 87 ? 8.908 0.473 -4.657 1.00 89.12 87 LEU A N 1
ATOM 673 C CA . LEU A 1 87 ? 7.742 -0.390 -4.497 1.00 89.12 87 LEU A CA 1
ATOM 674 C C . LEU A 1 87 ? 7.580 -1.391 -5.650 1.00 89.12 87 LEU A C 1
ATOM 676 O O . LEU A 1 87 ? 6.624 -1.349 -6.416 1.00 89.12 87 LEU A O 1
ATOM 680 N N . GLY A 1 88 ? 8.471 -2.386 -5.720 1.00 89.81 88 GLY A N 1
ATOM 681 C CA . GLY A 1 88 ? 8.235 -3.595 -6.530 1.00 89.81 88 GLY A CA 1
ATOM 682 C C . GLY A 1 88 ? 6.874 -4.288 -6.278 1.00 89.81 88 GLY A C 1
ATOM 683 O O . GLY A 1 88 ? 6.246 -4.154 -5.219 1.00 89.81 88 GLY A O 1
ATOM 684 N N . ARG A 1 89 ? 6.404 -5.095 -7.229 1.00 92.44 89 ARG A N 1
ATOM 685 C CA . ARG A 1 89 ? 5.088 -5.750 -7.151 1.00 92.44 89 ARG A CA 1
ATOM 686 C C . ARG A 1 89 ? 5.136 -6.991 -6.262 1.00 92.44 89 ARG A C 1
ATOM 688 O O . ARG A 1 89 ? 5.916 -7.906 -6.515 1.00 92.44 89 ARG A O 1
ATOM 695 N N . HIS A 1 90 ? 4.276 -7.042 -5.245 1.00 95.31 90 HIS A N 1
ATOM 696 C CA . HIS A 1 90 ? 4.190 -8.162 -4.300 1.00 95.31 90 HIS A CA 1
ATOM 697 C C . HIS A 1 90 ? 2.764 -8.718 -4.221 1.00 95.31 90 HIS A C 1
ATOM 699 O O . HIS A 1 90 ? 1.788 -7.970 -4.269 1.00 95.31 90 HIS A O 1
ATOM 705 N N . GLN A 1 91 ? 2.637 -10.033 -4.056 1.00 96.12 91 GLN A N 1
ATOM 706 C CA . GLN A 1 91 ? 1.386 -10.696 -3.700 1.00 96.12 91 GLN A CA 1
ATOM 707 C C . GLN A 1 91 ? 1.306 -10.904 -2.191 1.00 96.12 91 GLN A C 1
ATOM 709 O O . GLN A 1 91 ? 2.258 -11.371 -1.560 1.00 96.12 91 GLN A O 1
ATOM 714 N N . CYS A 1 92 ? 0.128 -10.628 -1.628 1.00 96.62 92 CYS A N 1
ATOM 715 C CA . CYS A 1 92 ? -0.172 -10.975 -0.245 1.00 96.62 92 CYS A CA 1
ATOM 716 C C . CYS A 1 92 ? -0.112 -12.502 -0.030 1.00 96.62 92 CYS A C 1
ATOM 718 O O . CYS A 1 92 ? -0.349 -13.256 -0.983 1.00 96.62 92 CYS A O 1
ATOM 720 N N . PRO A 1 93 ? 0.092 -12.978 1.215 1.00 95.44 93 PRO A N 1
ATOM 721 C CA . PRO A 1 93 ? 0.190 -14.407 1.519 1.00 95.44 93 PRO A CA 1
ATOM 722 C C . PRO A 1 93 ? -0.951 -15.262 0.960 1.00 95.44 93 PRO A C 1
ATOM 724 O O . PRO A 1 93 ? -0.730 -16.347 0.433 1.00 95.44 93 PRO A O 1
ATOM 727 N N . ARG A 1 94 ? -2.186 -14.747 1.007 1.00 94.31 94 ARG A N 1
ATOM 728 C CA . ARG A 1 94 ? -3.364 -15.463 0.504 1.00 94.31 94 ARG A CA 1
ATOM 729 C C . ARG A 1 94 ? -3.327 -15.666 -1.014 1.00 94.31 94 ARG A C 1
ATOM 731 O O . ARG A 1 94 ? -3.676 -16.739 -1.492 1.00 94.31 94 ARG A O 1
ATOM 738 N N . CYS A 1 95 ? -2.938 -14.644 -1.772 1.00 96.19 95 CYS A N 1
ATOM 739 C CA . CYS A 1 95 ? -2.835 -14.742 -3.230 1.00 96.19 95 CYS A CA 1
ATOM 740 C C . CYS A 1 95 ? -1.620 -15.573 -3.648 1.00 96.19 95 CYS A C 1
ATOM 742 O O . CYS A 1 95 ? -1.722 -16.366 -4.578 1.00 96.19 95 CYS A O 1
ATOM 744 N N . ALA A 1 96 ? -0.505 -15.437 -2.926 1.00 94.50 96 ALA A N 1
ATOM 745 C CA . ALA A 1 96 ? 0.703 -16.224 -3.146 1.00 94.50 96 ALA A CA 1
ATOM 746 C C . ALA A 1 96 ? 0.483 -17.735 -2.934 1.00 94.50 96 ALA A C 1
ATOM 748 O O . ALA A 1 96 ? 1.125 -18.544 -3.607 1.00 94.50 96 ALA A O 1
ATOM 749 N N . ASP A 1 97 ? -0.412 -18.109 -2.015 1.00 94.38 97 ASP A N 1
ATOM 750 C CA . ASP A 1 97 ? -0.846 -19.494 -1.794 1.00 94.38 97 ASP A CA 1
ATOM 751 C C . ASP A 1 97 ? -1.848 -19.964 -2.864 1.00 94.38 97 ASP A C 1
ATOM 753 O O . ASP A 1 97 ? -1.722 -21.059 -3.407 1.00 94.38 97 ASP A O 1
ATO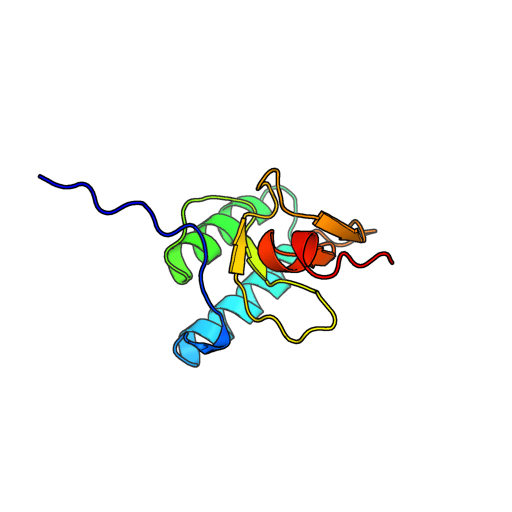M 757 N N . TRP A 1 98 ? -2.823 -19.120 -3.223 1.00 93.75 98 TRP A N 1
ATOM 758 C CA . TRP A 1 98 ? -3.915 -19.519 -4.115 1.00 93.75 98 TRP A CA 1
ATOM 759 C C . TRP A 1 98 ? -3.553 -19.513 -5.613 1.00 93.75 98 TRP A C 1
ATOM 761 O O . TRP A 1 98 ? -3.917 -20.442 -6.335 1.00 93.75 98 TRP A O 1
ATOM 771 N N . HIS A 1 99 ? -2.867 -18.478 -6.104 1.00 91.81 99 HIS A N 1
ATOM 772 C CA . HIS A 1 99 ? -2.527 -18.300 -7.524 1.00 91.81 99 HIS A CA 1
ATOM 773 C C . HIS A 1 99 ? -1.245 -17.465 -7.675 1.00 91.81 99 HIS A C 1
ATOM 775 O O . HIS A 1 99 ? -1.236 -16.319 -8.131 1.00 91.81 99 HIS A O 1
ATOM 781 N N . ARG A 1 100 ? -0.123 -18.055 -7.268 1.00 92.25 100 ARG A N 1
ATOM 782 C CA . ARG A 1 100 ? 1.179 -17.398 -7.366 1.00 92.25 100 ARG A CA 1
ATOM 783 C C . ARG A 1 100 ? 1.459 -16.901 -8.790 1.00 92.25 100 ARG A C 1
ATOM 785 O O . ARG A 1 100 ? 1.465 -17.694 -9.729 1.00 92.25 100 ARG A O 1
ATOM 792 N N . GLU A 1 101 ? 1.714 -15.604 -8.934 1.00 91.19 101 GLU A N 1
ATOM 793 C CA . GLU A 1 101 ? 2.060 -14.978 -10.214 1.00 91.19 101 GLU A CA 1
ATOM 794 C C . GLU A 1 101 ? 3.577 -14.864 -10.378 1.00 91.19 101 GLU A C 1
ATOM 796 O O . GLU A 1 101 ? 4.331 -14.759 -9.410 1.00 91.19 101 GLU A O 1
ATOM 801 N N . THR A 1 102 ? 4.020 -14.861 -11.628 1.00 86.25 102 THR A N 1
ATOM 802 C CA . THR A 1 102 ? 5.398 -14.569 -12.030 1.00 86.25 102 THR A CA 1
ATOM 803 C C . THR A 1 102 ? 5.363 -13.426 -13.040 1.00 86.25 102 THR A C 1
ATOM 805 O O . THR A 1 102 ? 4.388 -13.332 -13.788 1.00 86.25 102 THR A O 1
ATOM 808 N N . ALA A 1 103 ? 6.383 -12.563 -13.032 1.00 76.19 103 ALA A N 1
ATOM 809 C CA . ALA A 1 103 ? 6.544 -11.495 -14.021 1.00 76.19 103 ALA A CA 1
ATOM 810 C C . ALA A 1 103 ? 6.638 -12.028 -15.461 1.00 76.19 103 ALA A C 1
ATOM 812 O O . ALA A 1 103 ? 7.152 -13.160 -15.644 1.00 76.19 103 ALA A O 1
#